Protein AF-A0A0W1ADL7-F1 (afdb_monomer)

Radius of gyration: 16.81 Å; Cα contacts (8 Å, |Δi|>4): 97; chains: 1; bounding box: 36×31×55 Å

Foldseek 3Di:
DAPPPDPNVVVLVVLLCVFQVVLLVVLVVCVVVPDDPVCLVVLLVSLVSNLCSLVVSLVVLVVCCVPPNHPPNVVSLVVNVVSLVVLLVSLVVSLVSCCVRVNCPRPNNVSSVVSNVVSVVSNCVVVDDPDDDD

Structure (mmCIF, N/CA/C/O backbone):
data_AF-A0A0W1ADL7-F1
#
_entry.id   AF-A0A0W1ADL7-F1
#
loop_
_atom_site.group_PDB
_atom_site.id
_atom_site.type_symbol
_atom_site.label_atom_id
_atom_site.label_alt_id
_atom_site.label_comp_id
_atom_site.label_asym_id
_atom_site.label_entity_id
_atom_site.label_seq_id
_atom_site.pdbx_PDB_ins_code
_atom_site.Cartn_x
_atom_site.Cartn_y
_atom_site.Cartn_z
_atom_site.occupancy
_atom_site.B_iso_or_equiv
_atom_site.auth_seq_id
_atom_site.auth_comp_id
_atom_site.auth_asym_id
_atom_site.auth_atom_id
_atom_site.pdbx_PDB_model_num
ATOM 1 N N . MET A 1 1 ? 16.030 0.886 -21.562 1.00 87.81 1 MET A N 1
ATOM 2 C CA . MET A 1 1 ? 16.534 0.150 -20.375 1.00 87.81 1 MET A CA 1
ATOM 3 C C . MET A 1 1 ? 15.433 -0.772 -19.887 1.00 87.81 1 MET A C 1
ATOM 5 O O . MET A 1 1 ? 14.306 -0.314 -19.855 1.00 87.81 1 MET A O 1
ATOM 9 N N . TYR A 1 2 ? 15.726 -1.998 -19.454 1.00 92.94 2 TYR A N 1
ATOM 10 C CA . TYR A 1 2 ? 14.712 -2.879 -18.857 1.00 92.94 2 TYR A CA 1
ATOM 11 C C . TYR A 1 2 ? 14.496 -2.583 -17.369 1.00 92.94 2 TYR A C 1
ATOM 13 O O . TYR A 1 2 ? 15.462 -2.316 -16.647 1.00 92.94 2 TYR A O 1
ATOM 21 N N . PHE A 1 3 ? 13.239 -2.624 -16.927 1.00 94.12 3 PHE A N 1
ATOM 22 C CA . PHE A 1 3 ? 12.857 -2.585 -15.519 1.00 94.12 3 PHE A CA 1
ATOM 23 C C . PHE A 1 3 ? 12.901 -3.981 -14.902 1.00 94.12 3 PHE A C 1
ATOM 25 O O . PHE A 1 3 ? 13.478 -4.142 -13.825 1.00 94.12 3 PHE A O 1
ATOM 32 N N . LYS A 1 4 ? 12.347 -4.980 -15.592 1.00 96.25 4 LYS A N 1
ATOM 33 C CA . LYS A 1 4 ? 12.319 -6.364 -15.133 1.00 96.25 4 LYS A CA 1
ATOM 34 C C . LYS A 1 4 ? 13.724 -6.918 -14.915 1.00 96.25 4 LYS A C 1
ATOM 36 O O . LYS A 1 4 ? 14.619 -6.701 -15.734 1.00 96.25 4 LYS A O 1
ATOM 41 N N . ASP A 1 5 ? 13.898 -7.643 -13.815 1.00 95.44 5 ASP A N 1
ATOM 42 C CA . ASP A 1 5 ? 15.147 -8.269 -13.381 1.00 95.44 5 ASP A CA 1
ATOM 43 C C . ASP A 1 5 ? 16.308 -7.258 -13.238 1.00 95.44 5 ASP A C 1
ATOM 45 O O . ASP A 1 5 ? 17.487 -7.616 -13.315 1.00 95.44 5 ASP A O 1
ATOM 49 N N . SER A 1 6 ? 15.992 -5.971 -13.044 1.00 94.62 6 SER A N 1
ATOM 50 C CA . SER A 1 6 ? 16.979 -4.896 -12.925 1.00 94.62 6 SER A CA 1
ATOM 51 C C . SER A 1 6 ? 17.167 -4.428 -11.481 1.00 94.62 6 SER A C 1
ATOM 53 O O . SER A 1 6 ? 16.283 -4.548 -10.632 1.00 94.62 6 SER A O 1
ATOM 55 N N . ASN A 1 7 ? 18.284 -3.740 -11.227 1.00 94.38 7 ASN A N 1
ATOM 56 C CA . ASN A 1 7 ? 18.519 -3.048 -9.954 1.00 94.38 7 ASN A CA 1
ATOM 57 C C . ASN A 1 7 ? 17.461 -1.963 -9.656 1.00 94.38 7 ASN A C 1
ATOM 59 O O . ASN A 1 7 ? 17.368 -1.495 -8.523 1.00 94.38 7 ASN A O 1
ATOM 63 N N . PHE A 1 8 ? 16.700 -1.489 -10.654 1.00 91.50 8 PHE A N 1
ATOM 64 C CA . PHE A 1 8 ? 15.589 -0.571 -10.390 1.00 91.50 8 PHE A CA 1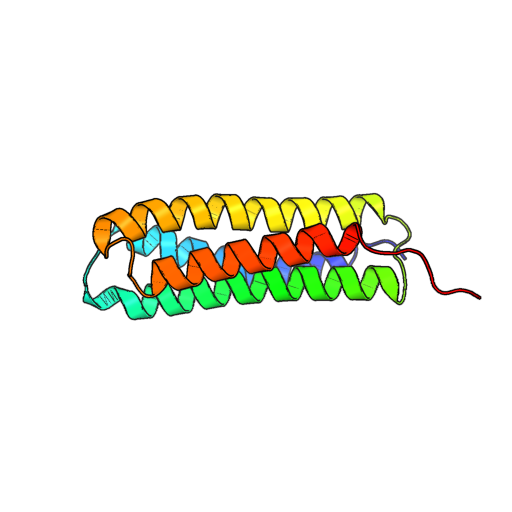
ATOM 65 C C . PHE A 1 8 ? 14.434 -1.315 -9.735 1.00 91.50 8 PHE A C 1
ATOM 67 O O . PHE A 1 8 ? 13.974 -0.876 -8.684 1.00 91.50 8 PHE A O 1
ATOM 74 N N . GLU A 1 9 ? 14.009 -2.437 -10.316 1.00 95.81 9 GLU A N 1
ATOM 75 C CA . GLU A 1 9 ? 12.957 -3.277 -9.744 1.00 95.81 9 GLU A CA 1
ATOM 76 C C . GLU A 1 9 ? 13.319 -3.725 -8.326 1.00 95.81 9 GLU A C 1
ATOM 78 O O . GLU A 1 9 ? 12.509 -3.564 -7.416 1.00 95.81 9 GLU A O 1
ATOM 83 N N . GLU A 1 10 ? 14.556 -4.180 -8.105 1.00 96.94 10 GLU A N 1
ATOM 84 C CA . GLU A 1 10 ? 15.036 -4.556 -6.770 1.00 96.94 10 GLU A CA 1
ATOM 85 C C . GLU A 1 10 ? 14.840 -3.422 -5.752 1.00 96.94 10 GLU A C 1
ATOM 87 O O . GLU A 1 10 ? 14.237 -3.627 -4.701 1.00 96.94 10 GLU A O 1
ATOM 92 N N . ARG A 1 11 ? 15.240 -2.190 -6.089 1.00 95.62 11 ARG A N 1
ATOM 93 C CA . ARG A 1 11 ? 15.089 -1.030 -5.195 1.00 95.62 11 ARG A CA 1
ATOM 94 C C . ARG A 1 11 ? 13.631 -0.672 -4.912 1.00 95.62 11 ARG A C 1
ATOM 96 O O . ARG A 1 11 ? 13.314 -0.240 -3.803 1.00 95.62 11 ARG A O 1
ATOM 103 N N . TYR A 1 12 ? 12.744 -0.812 -5.896 1.00 95.88 12 TYR A N 1
ATOM 104 C CA . TYR A 1 12 ? 11.313 -0.590 -5.683 1.00 95.88 12 TYR A CA 1
ATOM 105 C C . TYR A 1 12 ? 10.699 -1.684 -4.806 1.00 95.88 12 TYR A C 1
ATOM 107 O O . TYR A 1 12 ? 9.926 -1.362 -3.901 1.00 95.88 12 TYR A O 1
ATOM 115 N N . ASN A 1 13 ? 11.105 -2.939 -4.998 1.00 97.44 13 ASN A N 1
ATOM 116 C CA . ASN A 1 13 ? 10.714 -4.059 -4.147 1.00 97.44 13 ASN A CA 1
ATOM 117 C C . ASN A 1 13 ? 11.215 -3.876 -2.706 1.00 97.44 13 ASN A C 1
ATOM 119 O O . ASN A 1 13 ? 10.460 -4.070 -1.757 1.00 97.44 13 ASN A O 1
ATOM 123 N N . GLU A 1 14 ? 12.462 -3.449 -2.506 1.00 98.00 14 GLU A N 1
ATOM 124 C CA . GLU A 1 14 ? 13.010 -3.128 -1.181 1.00 98.00 14 GLU A CA 1
ATOM 125 C C . GLU A 1 14 ? 12.247 -1.986 -0.499 1.00 98.00 14 GLU A C 1
ATOM 127 O O . GLU A 1 14 ? 11.928 -2.056 0.695 1.00 98.00 14 GLU A O 1
ATOM 132 N N . PHE A 1 15 ? 11.913 -0.936 -1.252 1.00 97.50 15 PHE A N 1
ATOM 133 C CA . PHE A 1 15 ? 11.119 0.179 -0.745 1.00 97.50 15 PHE A CA 1
ATOM 134 C C . PHE A 1 15 ? 9.708 -0.270 -0.339 1.00 97.50 15 PHE A C 1
ATOM 136 O O . PHE A 1 15 ? 9.244 0.061 0.754 1.00 97.50 15 PHE A O 1
ATOM 143 N N . TRP A 1 16 ? 9.054 -1.088 -1.167 1.00 97.88 16 TRP A N 1
ATOM 144 C CA . TRP A 1 16 ? 7.762 -1.696 -0.851 1.00 97.88 16 TRP A CA 1
ATOM 145 C C . TRP A 1 16 ? 7.833 -2.571 0.407 1.00 97.88 16 TRP A C 1
ATOM 147 O O . TRP A 1 16 ? 7.031 -2.410 1.329 1.00 97.88 16 TRP A O 1
ATOM 157 N N . ASN A 1 17 ? 8.837 -3.446 0.489 1.00 97.94 17 ASN A N 1
ATOM 158 C CA . ASN A 1 17 ? 9.015 -4.374 1.602 1.00 97.94 17 ASN A CA 1
ATOM 159 C C . ASN A 1 17 ? 9.274 -3.651 2.932 1.00 97.94 17 ASN A C 1
ATOM 161 O O . ASN A 1 17 ? 8.685 -3.986 3.962 1.00 97.94 17 ASN A O 1
ATOM 165 N N . SER A 1 18 ? 10.137 -2.635 2.919 1.00 97.06 18 SER A N 1
ATOM 166 C CA . SER A 1 18 ? 10.475 -1.855 4.117 1.00 97.06 18 SER A CA 1
ATOM 167 C C . SER A 1 18 ? 9.357 -0.910 4.572 1.00 97.06 18 SER A C 1
ATOM 169 O O . SER A 1 18 ? 9.341 -0.496 5.732 1.00 97.06 18 SER A O 1
ATOM 171 N N . GLY A 1 19 ? 8.422 -0.564 3.682 1.00 97.44 19 GLY A N 1
ATOM 172 C CA . GLY A 1 19 ? 7.295 0.317 3.974 1.00 97.44 19 GLY A CA 1
ATOM 173 C C . GLY A 1 19 ? 5.969 -0.420 4.129 1.00 97.44 19 GLY A C 1
ATOM 174 O O . GLY A 1 19 ? 5.489 -0.600 5.248 1.00 97.44 19 GLY A O 1
ATOM 175 N N . ALA A 1 20 ? 5.369 -0.818 3.009 1.00 97.31 20 ALA A N 1
ATOM 176 C CA . ALA A 1 20 ? 4.021 -1.374 2.946 1.00 97.31 20 ALA A CA 1
ATOM 177 C C . ALA A 1 20 ? 3.933 -2.765 3.587 1.00 97.31 20 ALA A C 1
ATOM 179 O O . ALA A 1 20 ? 3.089 -2.976 4.454 1.00 97.31 20 ALA A O 1
ATOM 180 N N . VAL A 1 21 ? 4.848 -3.686 3.252 1.00 97.50 21 VAL A N 1
ATOM 181 C CA . VAL A 1 21 ? 4.841 -5.048 3.832 1.00 97.50 21 VAL A CA 1
ATOM 182 C C . VAL A 1 21 ? 5.139 -5.015 5.328 1.00 97.50 21 VAL A C 1
ATOM 184 O O . VAL A 1 21 ? 4.496 -5.712 6.114 1.00 97.50 21 VAL A O 1
ATOM 187 N N . TYR A 1 22 ? 6.084 -4.171 5.754 1.00 97.12 22 TYR A N 1
ATOM 188 C CA . TYR A 1 22 ? 6.320 -3.934 7.176 1.00 97.12 22 TYR A CA 1
ATOM 189 C C . TYR A 1 22 ? 5.050 -3.429 7.878 1.00 97.12 22 TYR A C 1
ATOM 191 O O . TYR A 1 22 ? 4.669 -3.976 8.916 1.00 97.12 22 TYR A O 1
ATOM 199 N N . ALA A 1 23 ? 4.380 -2.423 7.308 1.00 97.00 23 ALA A N 1
ATOM 200 C CA . ALA A 1 23 ? 3.174 -1.845 7.885 1.00 97.00 23 ALA A CA 1
ATOM 201 C C . ALA A 1 23 ? 2.013 -2.848 7.958 1.00 97.00 23 ALA A C 1
ATOM 203 O O . ALA A 1 23 ? 1.414 -2.972 9.025 1.00 97.00 23 ALA A O 1
ATOM 204 N N . ASP A 1 24 ? 1.735 -3.603 6.888 1.00 96.56 24 ASP A N 1
ATOM 205 C CA . ASP A 1 24 ? 0.721 -4.672 6.893 1.00 96.56 24 ASP A CA 1
ATOM 206 C C . ASP A 1 24 ? 0.998 -5.689 7.994 1.00 96.56 24 ASP A C 1
ATOM 208 O O . ASP A 1 24 ? 0.123 -5.971 8.811 1.00 96.56 24 ASP A O 1
ATOM 212 N N . LYS A 1 25 ? 2.238 -6.176 8.098 1.00 95.62 25 LYS A N 1
ATOM 213 C CA . LYS A 1 25 ? 2.596 -7.141 9.139 1.00 95.62 25 LYS A CA 1
ATOM 214 C C . LYS A 1 25 ? 2.281 -6.609 10.538 1.00 95.62 25 LYS A C 1
ATOM 216 O O . LYS A 1 25 ? 1.773 -7.358 11.370 1.00 95.62 25 LYS A O 1
ATOM 221 N N . GLN A 1 26 ? 2.570 -5.335 10.808 1.00 94.25 26 GLN A N 1
ATOM 222 C CA . GLN A 1 26 ? 2.239 -4.722 12.095 1.00 94.25 26 GLN A CA 1
ATOM 223 C C . GLN A 1 26 ? 0.721 -4.573 12.278 1.00 94.25 26 GLN A C 1
ATOM 225 O O . GLN A 1 26 ? 0.197 -4.984 13.311 1.00 94.25 26 GLN A O 1
ATOM 230 N N . ILE A 1 27 ? 0.000 -4.058 11.275 1.00 92.62 27 ILE A N 1
ATOM 231 C CA . ILE A 1 27 ? -1.465 -3.906 11.304 1.00 92.62 27 ILE A CA 1
ATOM 232 C C . ILE A 1 27 ? -2.136 -5.255 11.581 1.00 92.62 27 ILE A C 1
ATOM 234 O O . ILE A 1 27 ? -2.965 -5.360 12.483 1.00 92.62 27 ILE A O 1
ATOM 238 N N . SER A 1 28 ? -1.746 -6.295 10.848 1.00 90.12 28 SER A N 1
ATOM 239 C CA . SER A 1 28 ? -2.269 -7.650 10.987 1.00 90.12 28 SER A CA 1
ATOM 240 C C . SER A 1 28 ? -2.013 -8.214 12.391 1.00 90.12 28 SER A C 1
ATOM 242 O O . SER A 1 28 ? -2.942 -8.720 13.020 1.00 90.12 28 SER A O 1
ATOM 244 N N . GLN A 1 29 ? -0.814 -8.017 12.951 1.00 88.31 29 GLN A N 1
ATOM 245 C CA . GLN A 1 29 ? -0.507 -8.404 14.335 1.00 88.31 29 GLN A CA 1
ATOM 246 C C . GLN A 1 29 ? -1.358 -7.663 15.373 1.00 88.31 29 GLN A C 1
ATOM 248 O O . GLN A 1 29 ? -1.748 -8.252 16.384 1.00 88.31 29 GLN A O 1
ATOM 253 N N . PHE A 1 30 ? -1.646 -6.377 15.162 1.00 83.19 30 PHE A N 1
ATOM 254 C CA . PHE A 1 30 ? -2.545 -5.639 16.048 1.00 83.19 30 PHE A CA 1
ATOM 255 C C . PHE A 1 30 ? -3.981 -6.158 15.948 1.00 83.19 30 PHE A C 1
ATOM 257 O O . PHE A 1 30 ? -4.632 -6.355 16.973 1.00 83.19 30 PHE A O 1
ATOM 264 N N . MET A 1 31 ? -4.450 -6.467 14.737 1.00 82.31 31 MET A N 1
ATOM 265 C CA . MET A 1 31 ? -5.791 -7.013 14.526 1.00 82.31 31 MET A CA 1
ATOM 266 C C . MET A 1 31 ? -5.971 -8.386 15.185 1.00 82.31 31 MET A C 1
ATOM 268 O O . MET A 1 31 ? -7.042 -8.662 15.720 1.00 82.31 31 MET A O 1
ATOM 272 N N . GLU A 1 32 ? -4.939 -9.233 15.183 1.00 82.94 32 GLU A N 1
ATOM 273 C CA . GLU A 1 32 ? -4.948 -10.539 15.860 1.00 82.94 32 GLU A CA 1
ATOM 274 C C . GLU A 1 32 ? -5.018 -10.422 17.388 1.00 82.94 32 GLU A C 1
ATOM 276 O O . GLU A 1 32 ? -5.654 -11.244 18.047 1.00 82.94 32 GLU A O 1
ATOM 281 N N . LYS A 1 33 ? -4.389 -9.390 17.964 1.00 80.06 33 LYS A N 1
ATOM 282 C CA . LYS A 1 33 ? -4.386 -9.139 19.416 1.00 80.06 33 LYS A CA 1
ATOM 283 C C . LYS A 1 33 ? -5.685 -8.506 19.930 1.00 80.06 33 LYS A C 1
ATOM 285 O O . LYS A 1 33 ? -5.882 -8.445 21.143 1.00 80.06 33 LYS A O 1
ATOM 290 N N . GLY A 1 34 ? -6.566 -8.068 19.031 1.00 71.44 34 GLY A N 1
ATOM 291 C CA . GLY A 1 34 ? -7.827 -7.399 19.349 1.00 71.44 34 GLY A CA 1
ATOM 292 C C . GLY A 1 34 ? -7.709 -5.873 19.415 1.00 71.44 34 GLY A C 1
ATOM 293 O O . GLY A 1 34 ? -6.635 -5.312 19.621 1.00 71.44 34 GLY A O 1
ATOM 294 N N . PHE A 1 35 ? -8.842 -5.192 19.227 1.00 68.56 35 PHE A N 1
ATOM 295 C CA . PHE A 1 35 ? -8.909 -3.739 19.066 1.00 68.56 35 PHE A CA 1
ATOM 296 C C . PHE A 1 35 ? -9.017 -3.024 20.417 1.00 68.56 35 PHE A C 1
ATOM 298 O O . PHE A 1 35 ? -10.083 -2.966 21.028 1.00 68.56 35 PHE A O 1
ATOM 305 N N . GLY A 1 36 ? -7.909 -2.447 20.882 1.00 64.38 36 GLY A N 1
ATOM 306 C CA . GLY A 1 36 ? -7.914 -1.513 22.010 1.00 64.38 36 GLY A CA 1
ATOM 307 C C . GLY A 1 36 ? -8.108 -0.066 21.546 1.00 64.38 36 GLY A C 1
ATOM 308 O O . GLY A 1 36 ? -7.554 0.338 20.525 1.00 64.38 36 GLY A O 1
ATOM 309 N N . LEU A 1 37 ? -8.829 0.761 22.315 1.00 57.00 37 LEU A N 1
ATOM 310 C CA . LEU A 1 37 ? -8.963 2.209 22.048 1.00 57.00 37 LEU A CA 1
ATOM 311 C C . LEU A 1 37 ? -7.606 2.942 22.011 1.00 57.00 37 LEU A C 1
ATOM 313 O O . LEU A 1 37 ? -7.451 3.914 21.281 1.00 57.00 37 LEU A O 1
ATOM 317 N N . LEU A 1 38 ? -6.604 2.448 22.748 1.00 58.50 38 LEU A N 1
ATOM 318 C CA . LEU A 1 38 ? -5.262 3.044 22.829 1.00 58.50 38 LEU A CA 1
ATOM 319 C C . LEU A 1 38 ? -4.394 2.823 21.575 1.00 58.50 38 LEU A C 1
ATOM 321 O O . LEU A 1 38 ? -3.336 3.430 21.465 1.00 58.50 38 LEU A O 1
ATOM 325 N N . GLN A 1 39 ? -4.830 1.989 20.627 1.00 70.19 39 GLN A N 1
ATOM 326 C CA . GLN A 1 39 ? -4.044 1.629 19.437 1.00 70.19 39 GLN A CA 1
ATOM 327 C C . GLN A 1 39 ? -4.385 2.479 18.204 1.00 70.19 39 GLN A C 1
ATOM 329 O O . GLN A 1 39 ? -3.723 2.357 17.178 1.00 70.19 39 GLN A O 1
ATOM 334 N N . GLN A 1 40 ? -5.394 3.359 18.271 1.00 73.94 40 GLN A N 1
ATOM 335 C CA . GLN A 1 40 ? -5.854 4.119 17.100 1.00 73.94 40 GLN A CA 1
ATOM 336 C C . GLN A 1 40 ? -4.743 4.987 16.478 1.00 73.94 40 GLN A C 1
ATOM 338 O O . GLN A 1 40 ? -4.655 5.088 15.256 1.00 73.94 40 GLN A O 1
ATOM 343 N N . GLY A 1 41 ? -3.862 5.569 17.299 1.00 84.12 41 GLY A N 1
ATOM 344 C CA . GLY A 1 41 ? -2.705 6.330 16.812 1.00 84.12 41 GLY A CA 1
ATOM 345 C C . GLY A 1 41 ? -1.649 5.459 16.122 1.00 84.12 41 GLY A C 1
ATOM 346 O O . GLY A 1 41 ? -1.083 5.864 15.108 1.00 84.12 41 GLY A O 1
ATOM 347 N N . GLU A 1 42 ? -1.418 4.243 16.625 1.00 87.75 42 GLU A N 1
ATOM 348 C CA . GLU A 1 42 ? -0.486 3.284 16.017 1.00 87.75 42 GLU A CA 1
ATOM 349 C C . GLU A 1 42 ? -1.019 2.788 14.669 1.00 87.75 42 GLU A C 1
ATOM 351 O O . GLU A 1 42 ? -0.296 2.829 13.673 1.00 87.75 42 GLU A O 1
ATOM 356 N N . TYR A 1 43 ? -2.306 2.423 14.602 1.00 88.62 43 TYR A N 1
ATOM 357 C CA . TYR A 1 43 ? -2.969 2.076 13.342 1.00 88.62 43 TYR A CA 1
ATOM 358 C C . TYR A 1 43 ? -2.889 3.215 12.330 1.00 88.62 43 TYR A C 1
ATOM 360 O O . TYR A 1 43 ? -2.535 2.980 11.178 1.00 88.62 43 TYR A O 1
ATOM 368 N N . PHE A 1 44 ? -3.176 4.449 12.750 1.00 92.06 44 PHE A N 1
ATOM 369 C CA . PHE A 1 44 ? -3.108 5.610 11.867 1.00 92.06 44 PHE A CA 1
ATOM 370 C C . PHE A 1 44 ? -1.704 5.796 11.273 1.00 92.06 44 PHE A C 1
ATOM 372 O O . PHE A 1 44 ? -1.565 5.990 10.065 1.00 92.06 44 PHE A O 1
ATOM 379 N N . SER A 1 45 ? -0.659 5.684 12.099 1.00 94.25 45 SER A N 1
ATOM 380 C CA . SER A 1 45 ? 0.735 5.792 11.652 1.00 94.25 45 SER A CA 1
ATOM 381 C C . SER A 1 45 ? 1.104 4.703 10.637 1.00 94.25 45 SER A C 1
ATOM 383 O O . SER A 1 45 ? 1.686 4.991 9.591 1.00 94.25 45 SER A O 1
ATOM 385 N N . LEU A 1 46 ? 0.701 3.454 10.891 1.00 95.75 46 LEU A N 1
ATOM 386 C CA . LEU A 1 46 ? 0.975 2.331 9.990 1.00 95.75 46 LEU A CA 1
ATOM 387 C C . LEU A 1 46 ? 0.209 2.436 8.668 1.00 95.75 46 LEU A C 1
ATOM 389 O O . LEU A 1 46 ? 0.786 2.208 7.607 1.00 95.75 46 LEU A O 1
ATOM 393 N N . LEU A 1 47 ? -1.066 2.826 8.716 1.00 96.00 47 LEU A N 1
ATOM 394 C CA . LEU A 1 47 ? -1.875 3.068 7.520 1.00 96.00 47 LEU A CA 1
ATOM 395 C C . LEU A 1 47 ? -1.294 4.207 6.678 1.00 96.00 47 LEU A C 1
ATOM 397 O O . LEU A 1 47 ? -1.205 4.080 5.459 1.00 96.00 47 LEU A O 1
ATOM 401 N N . THR A 1 48 ? -0.841 5.283 7.328 1.00 96.62 48 THR A N 1
ATOM 402 C CA . THR A 1 48 ? -0.174 6.408 6.656 1.00 96.62 48 THR A CA 1
ATOM 403 C C . THR A 1 48 ? 1.097 5.925 5.971 1.00 96.62 48 THR A C 1
ATOM 405 O O . THR A 1 48 ? 1.272 6.144 4.775 1.00 96.62 48 THR A O 1
ATOM 408 N N . LYS A 1 49 ? 1.945 5.173 6.687 1.00 97.44 49 LYS A N 1
ATOM 409 C CA . LYS A 1 49 ? 3.179 4.611 6.131 1.00 97.44 49 LYS A CA 1
ATOM 410 C C . LYS A 1 49 ? 2.911 3.722 4.918 1.00 97.44 49 LYS A C 1
ATOM 412 O O . LYS A 1 49 ? 3.636 3.823 3.927 1.00 97.44 49 LYS A O 1
ATOM 417 N N . TYR A 1 50 ? 1.892 2.865 4.982 1.00 97.94 50 TYR A N 1
ATOM 418 C CA . TYR A 1 50 ? 1.499 2.025 3.852 1.00 97.94 50 TYR A CA 1
ATOM 419 C C . TYR A 1 50 ? 1.086 2.902 2.659 1.00 97.94 50 TYR A C 1
ATOM 421 O O . TYR A 1 50 ? 1.654 2.768 1.573 1.00 97.94 50 TYR A O 1
ATOM 429 N N . ALA A 1 51 ? 0.147 3.833 2.863 1.00 96.19 51 ALA A N 1
ATOM 430 C CA . ALA A 1 51 ? -0.390 4.688 1.804 1.00 96.19 51 ALA A CA 1
ATOM 431 C C . ALA A 1 51 ? 0.688 5.555 1.136 1.00 96.19 51 ALA A C 1
ATOM 433 O O . ALA A 1 51 ? 0.751 5.650 -0.092 1.00 96.19 51 ALA A O 1
ATOM 434 N N . GLU A 1 52 ? 1.575 6.159 1.927 1.00 95.81 52 GLU A N 1
ATOM 435 C CA . GLU A 1 52 ? 2.699 6.957 1.431 1.00 95.81 52 GLU A CA 1
ATOM 436 C C . GLU A 1 52 ? 3.696 6.111 0.636 1.00 95.81 52 GLU A C 1
ATOM 438 O O . GLU A 1 52 ? 4.188 6.553 -0.402 1.00 95.81 52 GLU A O 1
ATOM 443 N N . THR A 1 53 ? 3.977 4.882 1.081 1.00 96.94 53 THR A N 1
ATOM 444 C CA . THR A 1 53 ? 4.893 3.976 0.370 1.00 96.94 53 THR A CA 1
ATOM 445 C C . THR A 1 53 ? 4.334 3.631 -1.009 1.00 96.94 53 THR A C 1
ATOM 447 O O . THR A 1 53 ? 5.025 3.798 -2.015 1.00 96.94 53 THR A O 1
ATOM 450 N N . ALA A 1 54 ? 3.070 3.214 -1.071 1.00 95.19 54 ALA A N 1
ATOM 451 C CA . ALA A 1 54 ? 2.414 2.852 -2.321 1.00 95.19 54 ALA A CA 1
ATOM 452 C C . ALA A 1 54 ? 2.303 4.040 -3.289 1.00 95.19 54 ALA A C 1
ATOM 454 O O . ALA A 1 54 ? 2.719 3.946 -4.443 1.00 95.19 54 ALA A O 1
ATOM 455 N N . SER A 1 55 ? 1.804 5.185 -2.812 1.00 93.88 55 SER A N 1
ATOM 456 C CA . SER A 1 55 ? 1.660 6.391 -3.639 1.00 93.88 55 SER A CA 1
ATOM 457 C C . SER A 1 55 ? 3.002 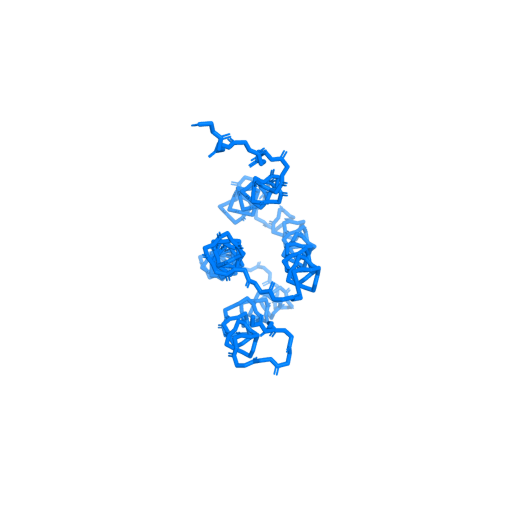6.912 -4.156 1.00 93.88 55 SER A C 1
ATOM 459 O O . SER A 1 55 ? 3.101 7.287 -5.325 1.00 93.88 55 SER A O 1
ATOM 461 N N . THR A 1 56 ? 4.052 6.884 -3.329 1.00 94.75 56 THR A N 1
ATOM 462 C CA . THR A 1 56 ? 5.409 7.282 -3.733 1.00 94.75 56 THR A CA 1
ATOM 463 C C . THR A 1 56 ? 5.961 6.361 -4.814 1.00 94.75 56 THR A C 1
ATOM 465 O O . THR A 1 56 ? 6.519 6.841 -5.801 1.00 94.75 56 THR A O 1
ATOM 468 N N . LEU A 1 57 ? 5.800 5.046 -4.646 1.00 94.56 57 LEU A N 1
ATOM 469 C CA . LEU A 1 57 ? 6.247 4.053 -5.619 1.00 94.56 57 LEU A CA 1
ATOM 470 C C . LEU A 1 57 ? 5.559 4.270 -6.972 1.00 94.56 57 LEU A C 1
ATOM 472 O O . LEU A 1 57 ? 6.247 4.442 -7.977 1.00 94.56 57 LEU A O 1
ATOM 476 N N . VAL A 1 58 ? 4.225 4.353 -6.984 1.00 93.19 58 VAL A N 1
ATOM 477 C CA . VAL A 1 58 ? 3.439 4.540 -8.214 1.00 93.19 58 VAL A CA 1
ATOM 478 C C . VAL A 1 58 ? 3.776 5.868 -8.888 1.00 93.19 58 VAL A C 1
ATOM 480 O O . VAL A 1 58 ? 4.052 5.904 -10.084 1.00 93.19 58 VAL A O 1
ATOM 483 N N . THR A 1 59 ? 3.840 6.962 -8.126 1.00 92.12 59 THR A N 1
ATOM 484 C CA . THR A 1 59 ? 4.174 8.291 -8.666 1.00 92.12 59 THR A CA 1
ATOM 485 C C . THR A 1 59 ? 5.562 8.307 -9.306 1.00 92.12 59 THR A C 1
ATOM 487 O O . THR A 1 59 ? 5.749 8.872 -10.385 1.00 92.12 59 THR A O 1
ATOM 490 N N . ASN A 1 60 ? 6.549 7.683 -8.657 1.00 91.62 60 ASN A N 1
ATOM 491 C CA . ASN A 1 60 ? 7.909 7.640 -9.178 1.00 91.62 60 ASN A CA 1
ATOM 492 C C . ASN A 1 60 ? 8.017 6.768 -10.436 1.00 91.62 60 ASN A C 1
ATOM 494 O O . ASN A 1 60 ? 8.684 7.193 -11.381 1.00 91.62 60 ASN A O 1
ATOM 498 N N . LEU A 1 61 ? 7.352 5.607 -10.478 1.00 90.69 61 LEU A N 1
ATOM 499 C CA . LEU A 1 61 ? 7.328 4.754 -11.670 1.00 90.69 61 LEU A CA 1
ATOM 500 C C . LEU A 1 61 ? 6.602 5.423 -12.839 1.00 90.69 61 LEU A C 1
ATOM 502 O O . LEU A 1 61 ? 7.143 5.443 -13.945 1.00 90.69 61 LEU A O 1
ATOM 506 N N . ASN A 1 62 ? 5.454 6.060 -12.592 1.00 88.50 62 ASN A N 1
ATOM 507 C CA . ASN A 1 62 ? 4.756 6.849 -13.607 1.00 88.50 62 ASN A CA 1
ATOM 508 C C . ASN A 1 62 ? 5.687 7.924 -14.172 1.00 88.50 62 ASN A C 1
ATOM 510 O O . ASN A 1 62 ? 5.962 7.941 -15.369 1.00 88.50 62 ASN A O 1
ATOM 514 N N . ARG A 1 63 ? 6.278 8.772 -13.319 1.00 87.00 63 ARG A N 1
ATOM 515 C CA . ARG A 1 63 ? 7.210 9.828 -13.760 1.00 87.00 63 ARG A CA 1
ATOM 516 C C . ARG A 1 63 ? 8.406 9.277 -14.544 1.00 87.00 63 ARG A C 1
ATOM 518 O O . ARG A 1 63 ? 8.857 9.904 -15.505 1.00 87.00 63 ARG A O 1
ATOM 525 N N . GLN A 1 64 ? 8.946 8.133 -14.133 1.00 85.44 64 GLN A N 1
ATOM 526 C CA . GLN A 1 64 ? 10.071 7.508 -14.823 1.00 85.44 64 GLN A CA 1
ATOM 527 C C . GLN A 1 64 ? 9.663 7.051 -16.229 1.00 85.44 64 GLN A C 1
ATOM 529 O O . GLN A 1 64 ? 10.382 7.342 -17.182 1.00 85.44 64 GLN A O 1
ATOM 534 N N . THR A 1 65 ? 8.478 6.450 -16.358 1.00 81.25 65 THR A N 1
ATOM 535 C CA . THR A 1 65 ? 7.904 5.999 -17.636 1.00 81.25 65 THR A CA 1
ATOM 536 C C . THR A 1 65 ? 7.743 7.152 -18.631 1.00 81.25 65 THR A C 1
ATOM 538 O O . THR A 1 65 ? 8.018 6.972 -19.813 1.00 81.25 65 THR A O 1
ATOM 541 N N . TRP A 1 66 ? 7.397 8.355 -18.157 1.00 75.25 66 TRP A N 1
ATOM 542 C CA . TRP A 1 66 ? 7.289 9.554 -19.001 1.00 75.25 66 TRP A CA 1
ATOM 543 C C . TRP A 1 66 ? 8.634 10.188 -19.385 1.00 75.25 66 TRP A C 1
ATOM 545 O O . TRP A 1 66 ? 8.762 10.743 -20.472 1.00 75.25 66 TRP A O 1
ATOM 555 N N . SER A 1 67 ? 9.627 10.166 -18.490 1.00 78.00 67 SER A N 1
ATOM 556 C CA . SER A 1 67 ? 10.873 10.935 -18.669 1.00 78.00 67 SER A CA 1
ATOM 557 C C . SER A 1 67 ? 11.976 10.167 -19.396 1.00 78.00 67 SER A C 1
ATOM 559 O O . SER A 1 67 ? 12.620 10.717 -20.288 1.00 78.00 67 SER A O 1
ATOM 561 N N . ILE A 1 68 ? 12.210 8.910 -19.021 1.00 79.88 68 ILE A N 1
ATOM 562 C CA . ILE A 1 68 ? 13.153 8.008 -19.686 1.00 79.88 68 ILE A CA 1
ATOM 563 C C . ILE A 1 68 ? 12.489 6.628 -19.677 1.00 79.88 68 ILE A C 1
ATOM 565 O O . ILE A 1 68 ? 12.631 5.900 -18.687 1.00 79.88 68 ILE A O 1
ATOM 569 N N . PRO A 1 69 ? 11.721 6.298 -20.730 1.00 81.50 69 PRO A N 1
ATOM 570 C CA . PRO A 1 69 ? 10.902 5.100 -20.752 1.00 81.50 69 PRO A CA 1
ATOM 571 C C . PRO A 1 69 ? 11.750 3.828 -20.691 1.00 81.50 69 PRO A C 1
ATOM 573 O O . PRO A 1 69 ? 12.847 3.750 -21.255 1.00 81.50 69 PRO A O 1
ATOM 576 N N . PHE A 1 70 ? 11.219 2.827 -19.993 1.00 90.25 70 PHE A N 1
ATOM 577 C CA . PHE A 1 70 ? 11.765 1.477 -20.004 1.00 90.25 70 PHE A CA 1
ATOM 578 C C . PHE A 1 70 ? 11.426 0.766 -21.323 1.00 90.25 70 PHE A C 1
ATOM 580 O O . PHE A 1 70 ? 10.459 1.125 -21.991 1.00 90.25 70 PHE A O 1
ATOM 587 N N . ASP A 1 71 ? 12.222 -0.233 -21.701 1.00 92.31 71 ASP A N 1
ATOM 588 C CA . ASP A 1 71 ? 12.016 -1.009 -22.933 1.00 92.31 71 ASP A CA 1
ATOM 589 C C . ASP A 1 71 ? 10.834 -1.987 -22.783 1.00 92.31 71 ASP A C 1
ATOM 591 O O . ASP A 1 71 ? 10.194 -2.354 -23.763 1.00 92.31 71 ASP A O 1
ATOM 595 N N . ASP A 1 72 ? 10.530 -2.382 -21.547 1.00 93.56 72 ASP A N 1
ATOM 596 C CA . ASP A 1 72 ? 9.473 -3.299 -21.123 1.00 93.56 72 ASP A CA 1
ATOM 597 C C . ASP A 1 72 ? 8.320 -2.554 -20.429 1.00 93.56 72 ASP A C 1
ATOM 599 O O . ASP A 1 72 ? 7.930 -2.876 -19.307 1.00 93.56 72 ASP A O 1
ATOM 603 N N . GLN A 1 73 ? 7.761 -1.543 -21.103 1.00 90.31 73 GLN A N 1
ATOM 604 C CA . GLN A 1 73 ? 6.686 -0.708 -20.546 1.00 90.31 73 GLN A CA 1
ATOM 605 C C . GLN A 1 73 ? 5.469 -1.509 -20.073 1.00 90.31 73 GLN A C 1
ATOM 607 O O . GLN A 1 73 ? 4.938 -1.204 -19.010 1.00 90.31 73 GLN A O 1
ATOM 612 N N . ASP A 1 74 ? 5.072 -2.553 -20.805 1.00 91.56 74 ASP A N 1
ATOM 613 C CA . ASP A 1 74 ? 3.942 -3.407 -20.420 1.00 91.56 74 ASP A CA 1
ATOM 614 C C . ASP A 1 74 ? 4.165 -4.038 -19.037 1.00 91.56 74 ASP A C 1
ATOM 616 O O . ASP A 1 74 ? 3.270 -4.024 -18.194 1.00 91.56 74 ASP A O 1
ATOM 620 N N . TYR A 1 75 ? 5.389 -4.503 -18.758 1.00 94.69 75 TYR A N 1
ATOM 621 C CA . TYR A 1 75 ? 5.743 -5.061 -17.452 1.00 94.69 75 TYR A CA 1
ATOM 622 C C . TYR A 1 75 ? 5.687 -3.998 -16.347 1.00 94.69 75 TYR A C 1
ATOM 624 O O . TYR A 1 75 ? 5.203 -4.262 -15.248 1.00 94.69 75 TYR A O 1
ATOM 632 N N . VAL A 1 76 ? 6.137 -2.773 -16.635 1.00 93.44 76 VAL A N 1
ATOM 633 C CA . VAL A 1 76 ? 6.054 -1.654 -15.684 1.00 93.44 76 VAL A CA 1
ATOM 634 C C . VAL A 1 76 ? 4.596 -1.296 -15.383 1.00 93.44 76 VAL A C 1
ATOM 636 O O . VAL A 1 76 ? 4.240 -1.111 -14.219 1.00 93.44 76 VAL A O 1
ATOM 639 N N . SER A 1 77 ? 3.736 -1.244 -16.401 1.00 91.25 77 SER A N 1
ATOM 640 C CA . SER A 1 77 ? 2.300 -1.000 -16.233 1.00 91.25 77 SER A CA 1
ATOM 641 C C . SER A 1 77 ? 1.622 -2.104 -15.418 1.00 91.25 77 SER A C 1
ATOM 643 O O . SER A 1 77 ? 0.837 -1.800 -14.518 1.00 91.25 77 SER A O 1
ATOM 645 N N . GLU A 1 78 ? 1.957 -3.372 -15.665 1.00 94.06 78 GLU A N 1
ATOM 646 C CA . GLU A 1 78 ? 1.478 -4.505 -14.864 1.00 94.06 78 GLU A CA 1
ATOM 647 C C . GLU A 1 78 ? 1.944 -4.413 -13.405 1.00 94.06 78 GLU A C 1
ATOM 649 O O . GLU A 1 78 ? 1.143 -4.602 -12.488 1.00 94.06 78 GLU A O 1
ATOM 654 N N . TYR A 1 79 ? 3.208 -4.054 -13.170 1.00 94.75 79 TYR A N 1
ATOM 655 C CA . TYR A 1 79 ? 3.764 -3.871 -11.828 1.00 94.75 79 TYR A CA 1
ATOM 656 C C . TYR A 1 79 ? 3.032 -2.763 -11.048 1.00 94.75 79 TYR A C 1
ATOM 658 O O . TYR A 1 79 ? 2.689 -2.923 -9.869 1.00 94.75 79 TYR A O 1
ATOM 666 N N . ILE A 1 80 ? 2.746 -1.634 -11.704 1.00 93.44 80 ILE A N 1
ATOM 667 C CA . ILE A 1 80 ? 1.979 -0.526 -11.119 1.00 93.44 80 ILE A CA 1
ATOM 668 C C . ILE A 1 80 ? 0.550 -0.974 -10.804 1.00 93.44 80 ILE A C 1
ATOM 670 O O . ILE A 1 80 ? 0.079 -0.762 -9.684 1.00 93.44 80 ILE A O 1
ATOM 674 N N . ALA A 1 81 ? -0.122 -1.630 -11.753 1.00 92.81 81 ALA A N 1
ATOM 675 C CA . ALA A 1 81 ? -1.479 -2.135 -11.569 1.00 92.81 81 ALA A CA 1
ATOM 676 C C . ALA A 1 81 ? -1.561 -3.126 -10.396 1.00 92.81 81 ALA A C 1
ATOM 678 O O . ALA A 1 81 ? -2.440 -2.992 -9.544 1.00 92.81 81 ALA A O 1
ATOM 679 N N . ALA A 1 82 ? -0.605 -4.053 -10.292 1.00 94.75 82 ALA A N 1
ATOM 680 C CA . ALA A 1 82 ? -0.520 -5.007 -9.190 1.00 94.75 82 ALA A CA 1
ATOM 681 C C . ALA A 1 82 ? -0.307 -4.311 -7.835 1.00 94.75 82 ALA A C 1
ATOM 683 O O . ALA A 1 82 ? -0.932 -4.682 -6.837 1.00 94.75 82 ALA A O 1
ATOM 684 N N . THR A 1 83 ? 0.526 -3.266 -7.792 1.00 94.69 83 THR A N 1
ATOM 685 C CA . THR A 1 83 ? 0.756 -2.480 -6.569 1.00 94.69 83 THR A CA 1
ATOM 686 C C . THR A 1 83 ? -0.520 -1.763 -6.115 1.00 94.69 83 THR A C 1
ATOM 688 O O . THR A 1 83 ? -0.886 -1.815 -4.937 1.00 94.69 83 THR A O 1
ATOM 691 N N . LEU A 1 84 ? -1.227 -1.118 -7.049 1.00 93.38 84 LEU A N 1
ATOM 692 C CA . LEU A 1 84 ? -2.489 -0.423 -6.783 1.00 93.38 84 LEU A CA 1
ATOM 693 C C . LEU A 1 84 ? -3.578 -1.394 -6.310 1.00 93.38 84 LEU A C 1
ATOM 695 O O . LEU A 1 84 ? -4.261 -1.115 -5.322 1.00 93.38 84 LEU A O 1
ATOM 699 N N . GLN A 1 85 ? -3.710 -2.540 -6.982 1.00 94.94 85 GLN A N 1
ATOM 700 C CA . GLN A 1 85 ? -4.674 -3.577 -6.626 1.00 94.94 85 GLN A CA 1
ATOM 701 C C . GLN A 1 85 ? -4.403 -4.134 -5.224 1.00 94.94 85 GLN A C 1
ATOM 703 O O . GLN A 1 85 ? -5.321 -4.199 -4.407 1.00 94.94 85 GLN A O 1
ATOM 708 N N . THR A 1 86 ? -3.145 -4.460 -4.915 1.00 95.44 86 THR A N 1
ATOM 709 C CA . THR A 1 86 ? -2.749 -4.973 -3.593 1.00 95.44 86 THR A CA 1
ATOM 710 C C . THR A 1 86 ? -3.125 -3.985 -2.490 1.00 95.44 86 THR A C 1
ATOM 712 O O . THR A 1 86 ? -3.767 -4.359 -1.507 1.00 95.44 86 THR A O 1
ATOM 715 N N . MET A 1 87 ? -2.803 -2.698 -2.674 1.00 95.19 87 MET A N 1
ATOM 716 C CA . MET A 1 87 ? -3.171 -1.671 -1.700 1.00 95.19 87 MET A CA 1
ATOM 717 C C . MET A 1 87 ? -4.691 -1.548 -1.547 1.00 95.19 87 MET A C 1
ATOM 719 O O . MET A 1 87 ? -5.175 -1.430 -0.422 1.00 95.19 87 MET A O 1
ATOM 723 N N . GLN A 1 88 ? -5.447 -1.572 -2.648 1.00 95.50 88 GLN A N 1
ATOM 724 C CA . GLN A 1 88 ? -6.906 -1.482 -2.608 1.00 95.50 88 GLN A CA 1
ATOM 725 C C . GLN A 1 88 ? -7.520 -2.636 -1.804 1.00 95.50 88 GLN A C 1
ATOM 727 O O . GLN A 1 88 ? -8.357 -2.399 -0.931 1.00 95.50 88 GLN A O 1
ATOM 732 N N . GLU A 1 89 ? -7.103 -3.871 -2.076 1.00 96.19 89 GLU A N 1
ATOM 733 C CA . GLU A 1 89 ? -7.598 -5.068 -1.392 1.00 96.19 89 GLU A CA 1
ATOM 734 C C . GLU A 1 89 ? -7.281 -5.036 0.110 1.00 96.19 89 GLU A C 1
ATOM 736 O O . GLU A 1 89 ? -8.170 -5.244 0.947 1.00 96.19 89 GLU A O 1
ATOM 741 N N . ASP A 1 90 ? -6.040 -4.696 0.465 1.00 95.94 90 ASP A N 1
ATOM 742 C CA . ASP A 1 90 ? -5.611 -4.557 1.855 1.00 95.94 90 ASP A CA 1
ATOM 743 C C . ASP A 1 90 ? -6.395 -3.456 2.582 1.00 95.94 90 ASP A C 1
ATOM 745 O O . ASP A 1 90 ? -6.884 -3.658 3.697 1.00 95.94 90 ASP A O 1
ATOM 749 N N . PHE A 1 91 ? -6.587 -2.299 1.947 1.00 96.12 91 PHE A N 1
ATOM 750 C CA . PHE A 1 91 ? -7.272 -1.165 2.563 1.00 96.12 91 PHE A CA 1
ATOM 751 C C . PHE A 1 91 ? -8.760 -1.440 2.760 1.00 96.12 91 PHE A C 1
ATOM 753 O O . PHE A 1 91 ? -9.293 -1.122 3.822 1.00 96.12 91 PHE A O 1
ATOM 760 N N . LEU A 1 92 ? -9.426 -2.108 1.816 1.00 95.75 92 LEU A N 1
ATOM 761 C CA . LEU A 1 92 ? -10.810 -2.557 1.996 1.00 95.75 92 LEU A CA 1
ATOM 762 C C . LEU A 1 92 ? -10.934 -3.555 3.158 1.00 95.75 92 LEU A C 1
ATOM 764 O O . LEU A 1 92 ? -11.856 -3.448 3.980 1.00 95.75 92 LEU A O 1
ATOM 768 N N . ARG A 1 93 ? -9.972 -4.482 3.290 1.00 94.31 93 ARG A N 1
ATOM 769 C CA . ARG A 1 93 ? -9.895 -5.409 4.429 1.00 94.31 93 ARG A CA 1
ATOM 770 C C . ARG A 1 93 ? -9.757 -4.649 5.748 1.00 94.31 93 ARG A C 1
ATOM 772 O O . ARG A 1 93 ? -10.519 -4.922 6.680 1.00 94.31 93 ARG A O 1
ATOM 779 N N . TYR A 1 94 ? -8.834 -3.693 5.838 1.00 93.88 94 TYR A N 1
ATOM 780 C CA . TYR A 1 94 ? -8.631 -2.905 7.058 1.00 93.88 94 TYR A CA 1
ATOM 781 C C . TYR A 1 94 ? -9.832 -2.028 7.383 1.00 93.88 94 TYR A C 1
ATOM 783 O O . TYR A 1 94 ? -10.260 -2.008 8.536 1.00 93.88 94 TYR A O 1
ATOM 791 N N . ARG A 1 95 ? -10.412 -1.361 6.378 1.00 94.31 95 ARG A N 1
ATOM 792 C CA . ARG A 1 95 ? -11.566 -0.471 6.532 1.00 94.31 95 ARG A CA 1
ATOM 793 C C . ARG A 1 95 ? -12.715 -1.183 7.227 1.00 94.31 95 ARG A C 1
ATOM 795 O O . ARG A 1 95 ? -13.215 -0.675 8.222 1.00 94.31 95 ARG A O 1
ATOM 802 N N . SER A 1 96 ? -13.097 -2.371 6.743 1.00 92.44 96 SER A N 1
ATOM 803 C CA . SER A 1 96 ? -14.216 -3.136 7.318 1.00 92.44 96 SER A CA 1
ATOM 804 C C . SER A 1 96 ? -14.005 -3.452 8.802 1.00 92.44 96 SER A C 1
ATOM 806 O O . SER A 1 96 ? -14.899 -3.252 9.625 1.00 92.44 96 SER A O 1
ATOM 808 N N . LYS A 1 97 ? -12.792 -3.881 9.167 1.00 90.31 97 LYS A N 1
ATOM 809 C CA . LYS A 1 97 ? -12.435 -4.213 10.546 1.00 90.31 97 LYS A CA 1
ATOM 810 C C . LYS A 1 97 ? -12.376 -2.966 11.425 1.00 90.31 97 LYS A C 1
ATOM 812 O 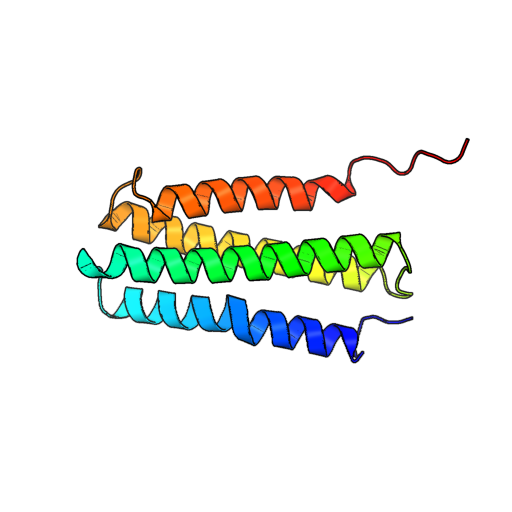O . LYS A 1 97 ? -12.900 -2.976 12.533 1.00 90.31 97 LYS A O 1
ATOM 817 N N . LEU A 1 98 ? -11.764 -1.888 10.946 1.00 90.06 98 LEU A N 1
ATOM 818 C CA . LEU A 1 98 ? -11.631 -0.644 11.701 1.00 90.06 98 LEU A CA 1
ATOM 819 C C . LEU A 1 98 ? -12.984 0.044 11.895 1.00 90.06 98 LEU A C 1
ATOM 821 O O . LEU A 1 98 ? -13.264 0.505 12.997 1.00 90.06 98 LEU A O 1
ATOM 825 N N . ALA A 1 99 ? -13.855 0.036 10.885 1.00 92.06 99 ALA A N 1
ATOM 826 C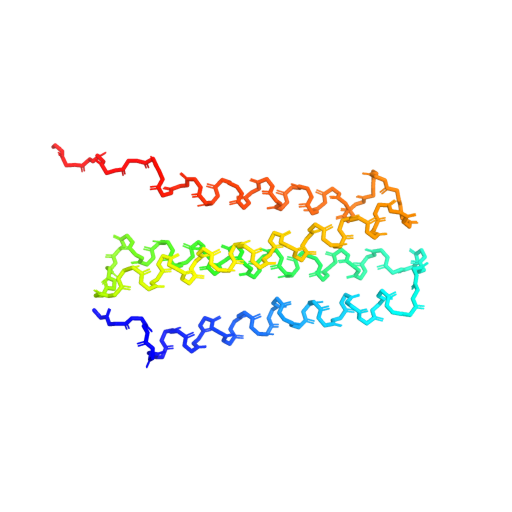 CA . ALA A 1 99 ? -15.214 0.554 10.996 1.00 92.06 99 ALA A CA 1
ATOM 827 C C . ALA A 1 99 ? -16.038 -0.221 12.034 1.00 92.06 99 ALA A C 1
ATOM 829 O O . ALA A 1 99 ? -16.724 0.391 12.851 1.00 92.06 99 ALA A O 1
ATOM 830 N N . ALA A 1 100 ? -15.911 -1.552 12.072 1.00 89.25 100 ALA A N 1
ATOM 831 C CA . ALA A 1 100 ? -16.597 -2.380 13.062 1.00 89.25 100 ALA A CA 1
ATOM 832 C C . ALA A 1 100 ? -16.147 -2.106 14.512 1.00 89.25 100 ALA A C 1
ATOM 834 O O . ALA A 1 100 ? -16.937 -2.294 15.433 1.00 89.25 100 ALA A O 1
ATOM 835 N N . ASN A 1 101 ? -14.902 -1.664 14.724 1.00 86.62 101 ASN A N 1
ATOM 836 C CA . ASN A 1 101 ? -14.322 -1.509 16.065 1.00 86.62 101 ASN A CA 1
ATOM 837 C C . ASN A 1 101 ? -14.252 -0.056 16.559 1.00 86.62 101 ASN A C 1
ATOM 839 O O . ASN A 1 101 ? -14.448 0.199 17.744 1.00 86.62 101 ASN A O 1
ATOM 843 N N . TYR A 1 102 ? -13.981 0.897 15.668 1.00 86.31 102 TYR A N 1
ATOM 844 C CA . TYR A 1 102 ? -13.827 2.320 15.990 1.00 86.31 102 TYR A CA 1
ATOM 845 C C . TYR A 1 102 ? -14.935 3.199 15.391 1.00 86.31 102 TYR A C 1
ATOM 847 O O . TYR A 1 102 ? -15.003 4.390 15.694 1.00 86.31 102 TYR A O 1
ATOM 855 N N . GLY A 1 103 ? -15.813 2.625 14.564 1.00 89.69 103 GLY A N 1
ATOM 856 C CA . GLY A 1 103 ? -16.894 3.324 13.876 1.00 89.69 103 GLY A CA 1
ATOM 857 C C . GLY A 1 103 ? -16.508 3.852 12.490 1.00 89.69 103 GLY A C 1
ATOM 858 O O . GLY A 1 103 ? -15.340 4.108 12.189 1.00 89.69 103 GLY A O 1
ATOM 859 N N . GLU A 1 104 ? -17.530 4.065 11.656 1.00 93.19 104 GLU A N 1
ATOM 860 C CA . GLU A 1 104 ? -17.410 4.565 10.272 1.00 93.19 104 GLU A CA 1
ATOM 861 C C . GLU A 1 104 ? -16.805 5.973 10.165 1.00 93.19 104 GLU A C 1
ATOM 863 O O . GLU A 1 104 ? -16.360 6.358 9.096 1.00 93.19 104 GLU A O 1
ATOM 868 N N . LYS A 1 105 ? -16.790 6.751 11.255 1.00 90.25 105 LYS A N 1
ATOM 869 C CA . LYS A 1 105 ? -16.256 8.127 11.296 1.00 90.25 105 LYS A CA 1
ATOM 870 C C . LYS A 1 105 ? -14.942 8.228 12.072 1.00 90.25 105 LYS A C 1
ATOM 872 O O . LYS A 1 105 ? -14.675 9.229 12.734 1.00 90.25 105 LYS A O 1
ATOM 877 N N . SER A 1 106 ? -14.185 7.138 12.118 1.00 90.44 106 SER A N 1
ATOM 878 C CA . SER A 1 106 ? -12.900 7.114 12.810 1.00 90.44 106 SER A CA 1
ATOM 879 C C . SER A 1 106 ? -11.790 7.651 11.908 1.00 90.44 106 SER A C 1
ATOM 881 O O . SER A 1 106 ? -11.805 7.432 10.700 1.00 90.44 106 SER A O 1
ATOM 883 N N . LEU A 1 107 ? -10.767 8.268 12.509 1.00 90.94 107 LEU A N 1
ATOM 884 C CA . LEU A 1 107 ? -9.622 8.828 11.775 1.00 90.94 107 LEU A CA 1
ATOM 885 C C . LEU A 1 107 ? -8.943 7.811 10.843 1.00 90.94 107 LEU A C 1
ATOM 887 O O . LEU A 1 107 ? -8.435 8.174 9.789 1.00 90.94 107 LEU A O 1
ATOM 891 N N . CYS A 1 108 ? -8.918 6.533 11.230 1.00 92.12 108 CYS A N 1
ATOM 892 C CA . CYS A 1 108 ? -8.332 5.473 10.413 1.00 92.12 108 CYS A CA 1
ATOM 893 C C . CYS A 1 108 ? -9.202 5.118 9.199 1.00 92.12 108 CYS A C 1
ATOM 895 O O . CYS A 1 108 ? -8.658 4.848 8.132 1.00 92.12 108 CYS A O 1
ATOM 897 N N . VAL A 1 109 ? -10.532 5.120 9.349 1.00 94.19 109 VAL A N 1
ATOM 898 C CA . VAL A 1 109 ? -11.457 4.889 8.228 1.00 94.19 109 VAL A CA 1
ATOM 899 C C . VAL A 1 109 ? -11.388 6.059 7.250 1.00 94.19 109 VAL A C 1
ATOM 901 O O . VAL A 1 109 ? -11.200 5.826 6.060 1.00 94.19 109 VAL A O 1
ATOM 904 N N . ASP A 1 110 ? -11.399 7.298 7.750 1.00 95.06 110 ASP A N 1
ATOM 905 C CA . ASP A 1 110 ? -11.261 8.497 6.914 1.00 95.06 110 ASP A CA 1
ATOM 906 C C . ASP A 1 110 ? -9.933 8.501 6.138 1.00 95.06 110 ASP A C 1
ATOM 908 O O . ASP A 1 110 ? -9.891 8.833 4.953 1.00 95.06 110 ASP A O 1
ATOM 912 N N . LEU A 1 111 ? -8.828 8.104 6.781 1.00 95.44 111 LEU A N 1
ATOM 913 C CA . LEU A 1 111 ? -7.524 7.977 6.125 1.00 95.44 111 LEU A CA 1
ATOM 914 C C . LEU A 1 111 ? -7.555 6.949 4.987 1.00 95.44 111 LEU A C 1
ATOM 916 O O . LEU A 1 111 ? -7.017 7.213 3.909 1.00 95.44 111 LEU A O 1
ATOM 920 N N . ILE A 1 112 ? -8.174 5.789 5.219 1.00 95.69 112 ILE A N 1
ATOM 921 C CA . ILE A 1 112 ? -8.304 4.744 4.202 1.00 95.69 112 ILE A CA 1
ATOM 922 C C . ILE A 1 112 ? -9.154 5.242 3.032 1.00 95.69 112 ILE A C 1
ATOM 924 O O . ILE A 1 112 ? -8.722 5.120 1.887 1.00 95.69 112 ILE A O 1
ATOM 928 N N . ASP A 1 113 ? -10.309 5.844 3.303 1.00 95.69 113 ASP A N 1
ATOM 929 C CA . ASP A 1 113 ? -11.227 6.320 2.265 1.00 95.69 113 ASP A CA 1
ATOM 930 C C . ASP A 1 113 ? -10.570 7.409 1.401 1.00 95.69 113 ASP A C 1
ATOM 932 O O . ASP A 1 113 ? -10.622 7.353 0.168 1.00 95.69 113 ASP A O 1
ATOM 936 N N . ASN A 1 114 ? -9.840 8.338 2.026 1.00 94.69 114 ASN A N 1
ATOM 937 C CA . ASN A 1 114 ? -9.045 9.334 1.306 1.00 94.69 114 ASN A CA 1
ATOM 938 C C . ASN A 1 114 ? -7.931 8.691 0.467 1.00 94.69 114 ASN A C 1
ATOM 940 O O . ASN A 1 114 ? -7.701 9.088 -0.676 1.00 94.69 114 AS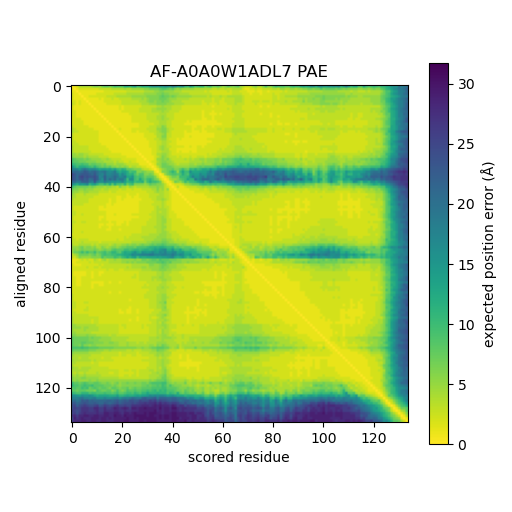N A O 1
ATOM 944 N N . SER A 1 115 ? -7.256 7.672 1.001 1.00 94.62 115 SER A N 1
ATOM 945 C CA . SER A 1 115 ? -6.187 6.969 0.287 1.00 94.62 115 SER A CA 1
ATOM 946 C C . SER A 1 115 ? -6.712 6.196 -0.925 1.00 94.62 115 SER A C 1
ATOM 948 O O . SER A 1 115 ? -6.104 6.250 -1.990 1.00 94.62 115 SER A O 1
ATOM 950 N N . LEU A 1 116 ? -7.864 5.531 -0.801 1.00 93.38 116 LEU A N 1
ATOM 951 C CA . LEU A 1 116 ? -8.535 4.830 -1.903 1.00 93.38 116 LEU A CA 1
ATOM 952 C C . LEU A 1 116 ? -9.012 5.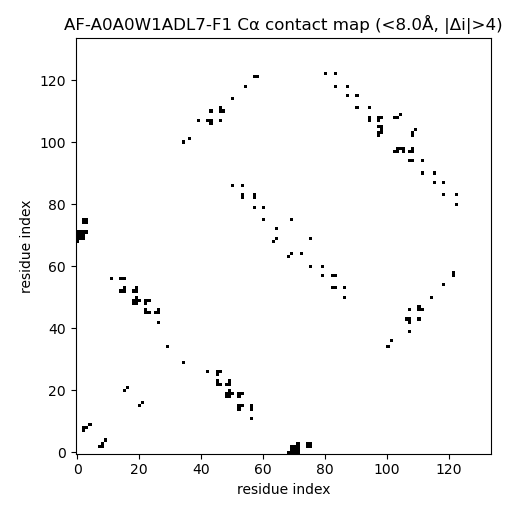799 -2.997 1.00 93.38 116 LEU A C 1
ATOM 954 O O . LEU A 1 116 ? -8.894 5.507 -4.192 1.00 93.38 116 LEU A O 1
ATOM 958 N N . SER A 1 117 ? -9.504 6.976 -2.604 1.00 91.19 117 SER A N 1
ATOM 959 C CA . SER A 1 117 ? -9.849 8.049 -3.542 1.00 91.19 117 SER A CA 1
ATOM 960 C C . SER A 1 117 ? -8.617 8.531 -4.321 1.00 91.19 117 SER A C 1
ATOM 962 O O . SER A 1 117 ? -8.644 8.596 -5.551 1.00 91.19 117 SER A O 1
ATOM 964 N N . ASN A 1 118 ? -7.498 8.770 -3.629 1.00 88.25 118 ASN A N 1
ATOM 965 C CA . ASN A 1 118 ? -6.242 9.195 -4.254 1.00 88.25 118 ASN A CA 1
ATOM 966 C C . ASN A 1 118 ? -5.659 8.120 -5.186 1.00 88.25 118 ASN A C 1
ATOM 968 O O . ASN A 1 118 ? -5.204 8.437 -6.283 1.00 88.25 118 ASN A O 1
ATOM 972 N N . LEU A 1 119 ? -5.720 6.843 -4.798 1.00 83.94 119 LEU A N 1
ATOM 973 C CA . LEU A 1 119 ? -5.327 5.725 -5.663 1.00 83.94 119 LEU A CA 1
ATOM 974 C C . LEU A 1 119 ? -6.121 5.699 -6.966 1.00 83.94 119 LEU A C 1
ATOM 976 O O . LEU A 1 119 ? -5.552 5.505 -8.037 1.00 83.94 119 LEU A O 1
ATOM 980 N N . SER A 1 120 ? -7.431 5.931 -6.877 1.00 79.38 120 SER A N 1
ATOM 981 C CA . SER A 1 120 ? -8.301 5.979 -8.052 1.00 79.38 120 SER A CA 1
ATOM 982 C C . SER A 1 120 ? -7.887 7.105 -9.004 1.00 79.38 120 SER A C 1
ATOM 984 O O . SER A 1 120 ? -7.993 6.956 -10.217 1.00 79.38 120 SER A O 1
ATOM 986 N N . GLN A 1 121 ? -7.378 8.224 -8.486 1.00 81.00 121 GLN A N 1
ATOM 987 C CA . GLN A 1 121 ? -6.837 9.305 -9.315 1.00 81.00 121 GLN A CA 1
ATOM 988 C C . GLN A 1 121 ? -5.508 8.908 -9.970 1.00 81.00 121 GLN A C 1
ATOM 990 O O . GLN A 1 121 ? -5.339 9.132 -11.166 1.00 81.00 121 GLN A O 1
ATOM 995 N N . LEU A 1 122 ? -4.605 8.260 -9.224 1.00 77.56 122 LEU A N 1
ATOM 996 C CA . LEU A 1 122 ? -3.326 7.765 -9.751 1.00 77.56 122 LEU A CA 1
ATOM 997 C C . LEU A 1 122 ? -3.522 6.732 -10.870 1.00 77.56 122 LEU A C 1
ATOM 999 O O . LEU A 1 122 ? -2.838 6.810 -11.884 1.00 77.56 122 LEU A O 1
ATOM 1003 N N . ALA A 1 123 ? -4.494 5.828 -10.726 1.00 73.56 123 ALA A N 1
ATOM 1004 C CA . ALA A 1 123 ? -4.834 4.824 -11.738 1.00 73.56 123 ALA A CA 1
ATOM 1005 C C . ALA A 1 123 ? -5.462 5.423 -13.012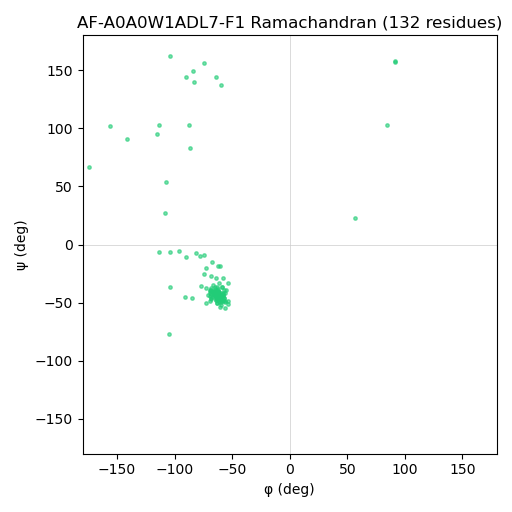 1.00 73.56 123 ALA A C 1
ATOM 1007 O O . ALA A 1 123 ? -5.381 4.842 -14.091 1.00 73.56 123 ALA A O 1
ATOM 1008 N N . ASN A 1 124 ? -6.128 6.577 -12.897 1.00 64.19 124 ASN A N 1
ATOM 1009 C CA . ASN A 1 124 ? -6.777 7.250 -14.025 1.00 64.19 124 ASN A CA 1
ATOM 1010 C C . ASN A 1 124 ? -5.858 8.248 -14.745 1.00 64.19 124 ASN A C 1
ATOM 1012 O O . ASN A 1 124 ? -6.208 8.704 -15.835 1.00 64.19 124 ASN A O 1
ATOM 1016 N N . HIS A 1 125 ? -4.686 8.564 -14.184 1.00 54.91 125 HIS A N 1
ATOM 1017 C CA . HIS A 1 125 ? -3.712 9.456 -14.817 1.00 54.91 125 HIS A CA 1
ATOM 1018 C C . HIS A 1 125 ? -3.085 8.848 -16.092 1.00 54.91 125 HIS A C 1
ATOM 1020 O O . HIS A 1 125 ? -2.555 9.589 -16.916 1.00 54.91 125 HIS A O 1
ATOM 1026 N N . ASP A 1 126 ? -3.236 7.536 -16.310 1.00 46.88 126 ASP A N 1
ATOM 1027 C CA . ASP A 1 126 ? -2.849 6.844 -17.551 1.00 46.88 126 ASP A CA 1
ATOM 1028 C C . ASP A 1 126 ? -3.891 6.980 -18.679 1.00 46.88 126 ASP A C 1
ATOM 1030 O O . ASP A 1 126 ? -3.644 6.575 -19.814 1.00 46.88 126 ASP A O 1
ATOM 1034 N N . LYS A 1 127 ? -5.074 7.554 -18.401 1.00 44.56 127 LYS A N 1
ATOM 1035 C CA . LYS A 1 127 ? -6.153 7.730 -19.394 1.00 44.56 127 LYS A CA 1
ATOM 1036 C C . LYS A 1 127 ? -6.298 9.157 -19.924 1.00 44.56 127 LYS A C 1
ATOM 1038 O O . LYS A 1 127 ? -7.085 9.365 -20.847 1.00 44.56 127 LYS A O 1
ATOM 1043 N N . VAL A 1 128 ? -5.569 10.131 -19.377 1.00 39.66 128 VAL A N 1
ATOM 1044 C CA . VAL A 1 128 ? -5.675 11.542 -19.780 1.00 39.66 128 VAL A CA 1
ATOM 1045 C C . VAL A 1 128 ? -4.355 12.012 -20.407 1.00 39.66 128 VAL A C 1
ATOM 1047 O O . VAL A 1 128 ? -3.441 12.441 -19.717 1.00 39.66 128 VAL A O 1
ATOM 1050 N N . GLU A 1 129 ? -4.348 11.924 -21.743 1.00 38.75 129 GLU A N 1
ATOM 1051 C CA . GLU A 1 129 ? -3.534 12.638 -22.748 1.00 38.75 129 GLU A CA 1
ATOM 1052 C C . GLU A 1 129 ? -2.118 12.146 -23.128 1.00 38.75 129 GLU A C 1
ATOM 1054 O O . GLU A 1 129 ? -1.116 12.538 -22.536 1.00 38.75 129 GLU A O 1
ATOM 1059 N N . PRO A 1 130 ? -2.002 11.492 -24.302 1.00 37.50 130 PRO A N 1
ATOM 1060 C CA . PRO A 1 130 ? -0.969 11.780 -25.283 1.00 37.50 130 PRO A CA 1
ATOM 1061 C C . PRO A 1 130 ? -1.454 12.922 -26.190 1.00 37.50 130 PRO A C 1
ATOM 1063 O O . PRO A 1 130 ? -2.004 12.682 -27.258 1.00 37.50 130 PRO A O 1
ATOM 1066 N N . ASN A 1 131 ? -1.301 14.175 -25.769 1.00 4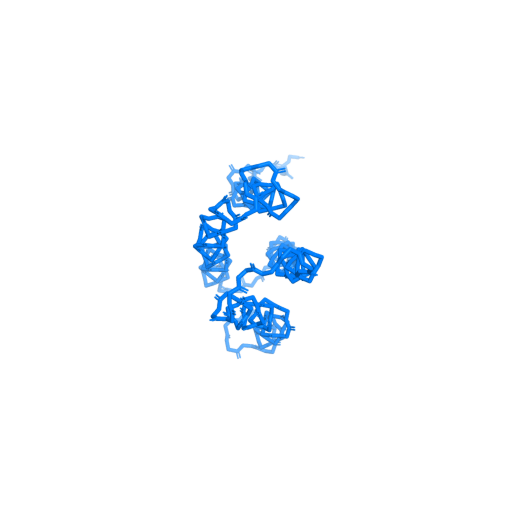5.38 131 ASN A N 1
ATOM 1067 C CA . ASN A 1 131 ? -1.364 15.312 -26.687 1.00 45.38 131 ASN A CA 1
ATOM 1068 C C . ASN A 1 131 ? -0.606 16.485 -26.080 1.00 45.38 131 ASN A C 1
ATOM 1070 O O . ASN A 1 131 ? -1.128 17.155 -25.205 1.00 45.38 131 ASN A O 1
ATOM 1074 N N . LEU A 1 132 ? 0.617 16.714 -26.561 1.00 41.47 132 LEU A N 1
ATOM 1075 C CA . LEU A 1 132 ? 1.200 18.046 -26.775 1.00 41.47 132 LEU A CA 1
ATOM 1076 C C . LEU A 1 132 ? 2.562 17.888 -27.473 1.00 41.47 132 LEU A C 1
ATOM 1078 O O . LEU A 1 132 ? 3.622 18.185 -26.932 1.00 41.47 132 LEU A O 1
ATOM 1082 N N . PHE A 1 133 ? 2.508 17.411 -28.716 1.00 42.06 133 PHE A N 1
ATOM 1083 C CA . PHE A 1 133 ? 3.342 17.970 -29.775 1.00 42.06 133 PHE A CA 1
ATOM 1084 C C . PHE A 1 133 ? 2.395 18.643 -30.771 1.00 42.06 133 PHE A C 1
ATOM 1086 O O . PHE A 1 133 ? 1.728 17.973 -31.558 1.00 42.06 133 PHE A O 1
ATOM 1093 N N . MET A 1 134 ? 2.334 19.969 -30.701 1.00 40.19 134 MET A N 1
ATOM 1094 C CA . MET A 1 134 ? 2.147 20.841 -31.858 1.00 40.19 134 MET A CA 1
ATOM 1095 C C . MET A 1 134 ? 3.175 21.957 -31.758 1.00 40.19 134 MET A C 1
ATOM 1097 O O . MET A 1 134 ? 3.320 22.505 -30.643 1.00 40.19 134 MET A O 1
#

Solvent-accessible surface area (backbone atoms only — not comparable to full-atom values): 7505 Å² total; per-residue (Å²): 88,65,45,78,99,27,77,61,44,51,51,51,51,50,50,42,47,72,28,30,52,46,24,49,57,52,52,52,54,46,61,75,74,48,91,54,86,87,43,56,65,58,52,37,52,33,50,47,44,24,51,52,38,53,52,50,52,47,52,50,52,53,52,38,50,75,74,63,52,46,73,47,50,69,58,53,53,49,53,45,51,50,52,54,50,52,51,50,55,52,44,54,55,48,38,58,55,46,26,75,75,64,34,80,86,23,74,55,34,51,51,44,54,54,48,54,53,51,48,54,50,62,70,47,58,82,73,68,75,99,78,87,89,129

Secondary structure (DSSP, 8-state):
---TTSHHHHHHHHHHIIIIIHHHHHHHHHHHH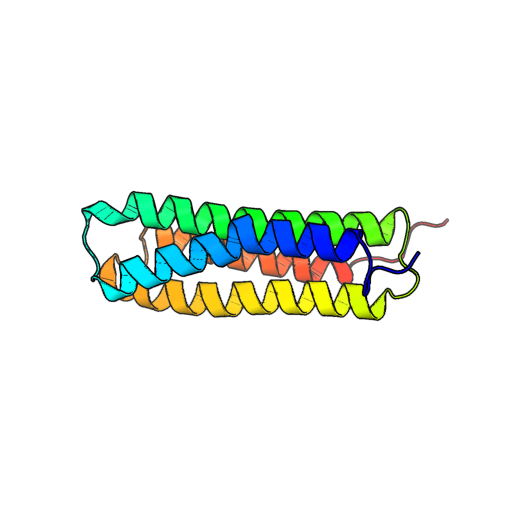---GGGHHHHHHHHHHHHHHHHHHHHHHHHHHHHS--TTHHHHHHHHHHHHHHHHHHHHHHHHHHHHHH-TTSHHHHHHHHHHHHHHHHHHTTSS------

Organism: NCBI:txid66969

Nearest PDB structures (foldseek):
  8f6h-assembly1_B  TM=3.977E-01  e=3.740E+00  Shewanella oneidensis MR-1
  7tdz-assembly1_C  TM=4.980E-01  e=7.971E+00  Xenopus laevis
  8f6k-assembly1_C  TM=3.472E-01  e=3.740E+00  Shewanella oneidensis

pLDDT: mean 86.73, std 14.82, range [37.5, 98.0]

Sequence (134 aa):
MYFKDSNFEERYNEFWNSGAVYADKQISQFMEKGFGLLQQGEYFSLLTKYAETASTLVTNLNRQTWSIPFDDQDYVSEYIAATLQTMQEDFLRYRSKLAANYGEKSLCVDLIDNSLSNLSQLANHDKVEPNLFM

Mean predicted aligned error: 6.14 Å